Protein AF-A0A7I8C300-F1 (afdb_monomer_lite)

Structure (mmCIF, N/CA/C/O backbone):
data_AF-A0A7I8C300-F1
#
_entry.id   AF-A0A7I8C300-F1
#
loop_
_atom_site.group_PDB
_atom_site.id
_atom_site.type_symbol
_atom_site.label_atom_id
_atom_site.label_alt_id
_atom_site.label_comp_id
_atom_site.label_asym_id
_atom_site.label_entity_id
_atom_site.label_seq_id
_atom_site.pdbx_PDB_ins_code
_atom_site.Cartn_x
_atom_site.Cartn_y
_atom_site.Cartn_z
_atom_site.occupancy
_atom_site.B_iso_or_equiv
_atom_site.auth_seq_id
_atom_site.auth_comp_id
_atom_site.auth_asym_id
_atom_site.auth_atom_id
_atom_site.pdbx_PDB_model_num
ATOM 1 N N . MET A 1 1 ? -30.004 18.791 75.953 1.00 37.16 1 MET A N 1
ATOM 2 C CA . MET A 1 1 ? -29.533 19.942 75.151 1.00 37.16 1 MET A CA 1
ATOM 3 C C . MET A 1 1 ? -28.084 19.641 74.785 1.00 37.16 1 MET A C 1
ATOM 5 O O . MET A 1 1 ? -27.249 19.680 75.671 1.00 37.16 1 MET A O 1
ATOM 9 N N . ASN A 1 2 ? -27.870 18.907 73.688 1.00 36.47 2 ASN A N 1
ATOM 10 C CA . ASN A 1 2 ? -27.433 19.401 72.360 1.00 36.47 2 ASN A CA 1
ATOM 11 C C . ASN A 1 2 ? -25.924 19.722 72.371 1.00 36.47 2 ASN A C 1
ATOM 13 O O . ASN A 1 2 ? -25.496 20.481 73.220 1.00 36.47 2 ASN A O 1
ATOM 17 N N . ALA A 1 3 ? -25.059 19.256 71.475 1.00 38.97 3 ALA A N 1
ATOM 18 C CA . ALA A 1 3 ? -25.166 18.352 70.340 1.00 38.97 3 ALA A CA 1
ATOM 19 C C . ALA A 1 3 ? -23.736 17.880 69.995 1.00 38.97 3 ALA A C 1
ATOM 21 O O . ALA A 1 3 ? -22.783 18.651 70.087 1.00 38.97 3 ALA A O 1
ATOM 22 N N . LEU A 1 4 ? -23.608 16.615 69.595 1.00 47.44 4 LEU A N 1
ATOM 23 C CA . LEU A 1 4 ? -22.431 16.048 68.937 1.00 47.44 4 LEU A CA 1
ATOM 24 C C . LEU A 1 4 ? -22.229 16.746 67.583 1.00 47.44 4 LEU A C 1
ATOM 26 O O . LEU A 1 4 ? -23.154 16.743 66.771 1.00 47.44 4 LEU A O 1
ATOM 30 N N . LEU A 1 5 ? -21.040 17.289 67.304 1.00 43.19 5 LEU A N 1
ATOM 31 C CA . LEU A 1 5 ? -20.692 17.778 65.967 1.00 43.19 5 LEU A CA 1
ATOM 32 C C . LEU A 1 5 ? -19.607 16.886 65.352 1.00 43.19 5 LEU A C 1
ATOM 34 O O . LEU A 1 5 ? -18.409 17.101 65.507 1.00 43.19 5 LEU A O 1
ATOM 38 N N . ASN A 1 6 ? -20.078 15.845 64.665 1.00 46.72 6 ASN A N 1
ATOM 39 C CA . ASN A 1 6 ? -19.304 15.004 63.762 1.00 46.72 6 ASN A CA 1
ATOM 40 C C . ASN A 1 6 ? -18.967 15.804 62.495 1.00 46.72 6 ASN A C 1
ATOM 42 O O . ASN A 1 6 ? -19.854 16.064 61.681 1.00 46.72 6 ASN A O 1
ATOM 46 N N . ILE A 1 7 ? -17.699 16.160 62.294 1.00 54.16 7 ILE A N 1
ATOM 47 C CA . ILE A 1 7 ? -17.233 16.739 61.029 1.00 54.16 7 ILE A CA 1
ATOM 48 C C . ILE A 1 7 ? -17.011 15.581 60.052 1.00 54.16 7 ILE A C 1
ATOM 50 O O . ILE A 1 7 ? -15.971 14.925 60.043 1.00 54.16 7 ILE A O 1
ATOM 54 N N . ARG A 1 8 ? -18.047 15.279 59.264 1.00 46.03 8 ARG A N 1
ATOM 55 C CA . ARG A 1 8 ? -17.959 14.354 58.133 1.00 46.03 8 ARG A CA 1
ATOM 56 C C . ARG A 1 8 ? -17.252 15.051 56.974 1.00 46.03 8 ARG A C 1
ATOM 58 O O . ARG A 1 8 ? -17.685 16.104 56.518 1.00 46.03 8 ARG A O 1
ATOM 65 N N . ALA A 1 9 ? -16.172 14.425 56.522 1.00 47.28 9 ALA A N 1
ATOM 66 C CA . ALA A 1 9 ? -15.451 14.747 55.305 1.00 47.28 9 ALA A CA 1
ATOM 67 C C . ALA A 1 9 ? -16.406 14.824 54.104 1.00 47.28 9 ALA A C 1
ATOM 69 O O . ALA A 1 9 ? -17.130 13.871 53.818 1.00 47.28 9 ALA A O 1
ATOM 70 N N . VAL A 1 10 ? -16.386 15.948 53.390 1.00 50.34 10 VAL A N 1
ATOM 71 C CA . VAL A 1 10 ? -17.014 16.072 52.073 1.00 50.34 10 VAL A CA 1
ATOM 72 C C . VAL A 1 10 ? -15.893 15.968 51.048 1.00 50.34 10 VAL A C 1
ATOM 74 O O . VAL A 1 10 ? -15.199 16.936 50.750 1.00 50.34 10 VAL A O 1
ATOM 77 N N . ALA A 1 11 ? -15.678 14.746 50.563 1.00 42.34 11 ALA A N 1
ATOM 78 C CA . ALA A 1 11 ? -14.821 14.468 49.425 1.00 42.34 11 ALA A CA 1
ATOM 79 C C . ALA A 1 11 ? -15.523 14.979 48.158 1.00 42.34 11 ALA A C 1
ATOM 81 O O . ALA A 1 11 ? -16.470 14.365 47.668 1.00 42.34 11 ALA A O 1
ATOM 82 N N . ALA A 1 12 ? -15.083 16.128 47.647 1.00 48.84 12 ALA A N 1
ATOM 83 C CA . ALA A 1 12 ? -15.475 16.601 46.329 1.00 48.84 12 ALA A CA 1
ATOM 84 C C . ALA A 1 12 ? -14.749 15.750 45.276 1.00 48.84 12 ALA A C 1
ATOM 86 O O . ALA A 1 12 ? -13.552 15.909 45.038 1.00 48.84 12 ALA A O 1
ATOM 87 N N . ALA A 1 13 ? -15.475 14.800 44.689 1.00 47.38 13 ALA A N 1
ATOM 88 C CA . ALA A 1 13 ? -15.011 13.980 43.583 1.00 47.38 13 ALA A CA 1
ATOM 89 C C . ALA A 1 13 ? -14.816 14.857 42.334 1.00 47.38 13 ALA A C 1
ATOM 91 O O . ALA A 1 13 ? -15.776 15.216 41.652 1.00 47.38 13 ALA A O 1
ATOM 92 N N . LEU A 1 14 ? -13.562 15.210 42.040 1.00 48.81 14 LEU A N 1
ATOM 93 C CA . LEU A 1 14 ? -13.161 15.710 40.729 1.00 48.81 14 LEU A CA 1
ATOM 94 C C . LEU A 1 14 ? -13.300 14.567 39.717 1.00 48.81 14 LEU A C 1
ATOM 96 O O . LEU A 1 14 ? -12.510 13.624 39.703 1.00 48.81 14 LEU A O 1
ATOM 100 N N . LEU A 1 15 ? -14.332 14.660 38.879 1.00 48.09 15 LEU A N 1
ATOM 101 C CA . LEU A 1 15 ? -14.511 13.862 37.672 1.00 48.09 15 LEU A CA 1
ATOM 102 C C . LEU A 1 15 ? -13.350 14.143 36.705 1.00 48.09 15 LEU A C 1
ATOM 104 O O . LEU A 1 15 ? -13.390 15.074 35.905 1.00 48.09 15 LEU A O 1
ATOM 108 N N . LEU A 1 16 ? -12.300 13.329 36.797 1.00 50.47 16 LEU A N 1
ATOM 109 C CA . LEU A 1 16 ? -11.260 13.202 35.781 1.00 50.47 16 LEU A CA 1
ATOM 110 C C . LEU A 1 16 ? -11.847 12.448 34.582 1.00 50.47 16 LEU A C 1
ATOM 112 O O . LEU A 1 16 ? -11.730 11.230 34.469 1.00 50.47 16 LEU A O 1
ATOM 116 N N . SER A 1 17 ? -12.497 13.178 33.677 1.00 53.94 17 SER A N 1
ATOM 117 C CA . SER A 1 17 ? -12.780 12.704 32.323 1.00 53.94 17 SER A CA 1
ATOM 118 C C . SER A 1 17 ? -11.464 12.631 31.550 1.00 53.94 17 SER A C 1
ATOM 120 O O . SER A 1 17 ? -11.076 13.568 30.850 1.00 53.94 17 SER A O 1
ATOM 122 N N . VAL A 1 18 ? -10.745 11.521 31.722 1.00 54.62 18 VAL A N 1
ATOM 123 C CA . VAL A 1 18 ? -9.646 11.142 30.837 1.00 54.62 18 VAL A CA 1
ATOM 124 C C . VAL A 1 18 ? -10.293 10.831 29.494 1.00 54.62 18 VAL A C 1
ATOM 126 O O . VAL A 1 18 ? -10.875 9.764 29.308 1.00 54.62 18 VAL A O 1
ATOM 129 N N . PHE A 1 19 ? -10.225 11.779 28.558 1.00 47.50 19 PHE A N 1
ATOM 130 C CA . PHE A 1 19 ? -10.315 11.438 27.148 1.00 47.50 19 PHE A CA 1
ATOM 131 C C . PHE A 1 19 ? -9.147 10.491 26.886 1.00 47.50 19 PHE A C 1
ATOM 133 O O . PHE A 1 19 ? -8.014 10.922 26.673 1.00 47.50 19 PHE A O 1
ATOM 140 N N . ALA A 1 20 ? -9.416 9.190 26.974 1.00 47.03 20 ALA A N 1
ATOM 141 C CA . ALA A 1 20 ? -8.607 8.194 26.315 1.00 47.03 20 ALA A CA 1
ATOM 142 C C . ALA A 1 20 ? -8.701 8.540 24.830 1.00 47.03 20 ALA A C 1
ATOM 144 O O . ALA A 1 20 ? -9.636 8.146 24.135 1.00 47.03 20 ALA A O 1
ATOM 145 N N . ALA A 1 21 ? -7.774 9.376 24.366 1.00 43.97 21 ALA A N 1
ATOM 146 C CA . ALA A 1 21 ? -7.418 9.403 22.971 1.00 43.97 21 ALA A CA 1
ATOM 147 C C . ALA A 1 21 ? -6.998 7.966 22.674 1.00 43.97 21 ALA A C 1
ATOM 149 O O . ALA A 1 21 ? -5.910 7.536 23.055 1.00 43.97 21 ALA A O 1
ATOM 150 N N . CYS A 1 22 ? -7.915 7.189 22.099 1.00 43.91 22 CYS A N 1
ATOM 151 C CA . CYS A 1 22 ? -7.575 5.960 21.419 1.00 43.91 22 CYS A CA 1
ATOM 152 C C . CYS A 1 22 ? -6.677 6.396 20.269 1.00 43.91 22 CYS A C 1
ATOM 154 O O . CYS A 1 22 ? -7.139 6.705 19.174 1.00 43.91 22 CYS A O 1
ATOM 156 N N . THR A 1 23 ? -5.388 6.541 20.559 1.00 45.12 23 THR A N 1
ATOM 157 C CA . THR A 1 23 ? -4.362 6.654 19.546 1.00 45.12 23 THR A CA 1
ATOM 158 C C . THR A 1 23 ? -4.470 5.341 18.801 1.00 45.12 23 THR A C 1
ATOM 160 O O . THR A 1 23 ? -4.074 4.305 19.331 1.00 45.12 23 THR A O 1
ATOM 163 N N . SER A 1 24 ? -5.115 5.359 17.635 1.00 47.25 24 SER A N 1
ATOM 164 C CA . SER A 1 24 ? -5.186 4.229 16.719 1.00 47.25 24 SER A CA 1
ATOM 165 C C . SER A 1 24 ? -3.757 3.930 16.288 1.00 47.25 24 SER A C 1
ATOM 167 O O . SER A 1 24 ? -3.269 4.448 15.282 1.00 47.25 24 SER A O 1
ATOM 169 N N . HIS A 1 25 ? -3.039 3.197 17.137 1.00 47.09 25 HIS A N 1
ATOM 170 C CA . HIS A 1 25 ? -1.676 2.791 16.899 1.00 47.09 25 HIS A CA 1
ATOM 171 C C . HIS A 1 25 ? -1.751 1.839 15.717 1.00 47.09 25 HIS A C 1
ATOM 173 O O . HIS A 1 25 ? -2.241 0.721 15.845 1.00 47.09 25 HIS A O 1
ATOM 179 N N . VAL A 1 26 ? -1.348 2.328 14.543 1.00 55.12 26 VAL A N 1
ATOM 180 C CA . VAL A 1 26 ? -1.055 1.444 13.422 1.00 55.12 26 VAL A CA 1
ATOM 181 C C . VAL A 1 26 ? 0.050 0.541 13.933 1.00 55.12 26 VAL A C 1
ATOM 183 O O . VAL A 1 26 ? 1.145 1.032 14.204 1.00 55.12 26 VAL A O 1
ATOM 186 N N . ASP A 1 27 ? -0.235 -0.747 14.098 1.00 64.50 27 ASP A N 1
ATOM 187 C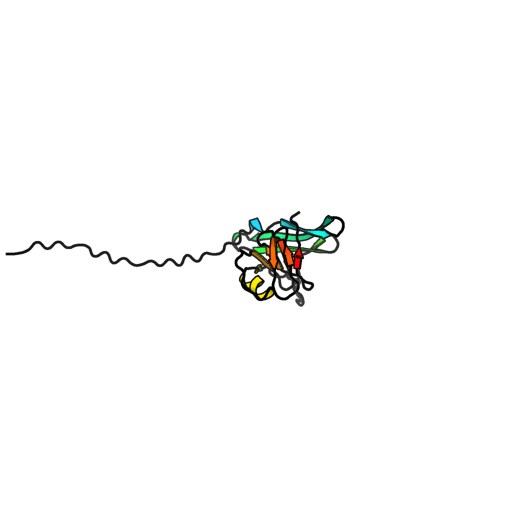 CA . ASP A 1 27 ? 0.817 -1.717 14.354 1.00 64.50 27 ASP A CA 1
ATOM 188 C C . ASP A 1 27 ? 1.704 -1.747 13.107 1.00 64.50 27 ASP A C 1
ATOM 190 O O . ASP A 1 27 ? 1.364 -2.334 12.078 1.00 64.50 27 ASP A O 1
ATOM 194 N N . THR A 1 28 ? 2.818 -1.021 13.160 1.00 55.34 28 THR A N 1
ATOM 195 C CA . THR A 1 28 ? 3.721 -0.846 12.022 1.00 55.34 28 THR A CA 1
ATOM 196 C C . THR A 1 28 ? 4.352 -2.167 11.597 1.00 55.34 28 THR A C 1
ATOM 198 O O . THR A 1 28 ? 4.669 -2.343 10.418 1.00 55.34 28 THR A O 1
ATOM 201 N N . ALA A 1 29 ? 4.454 -3.134 12.515 1.00 59.22 29 ALA A N 1
ATOM 202 C CA . ALA A 1 29 ? 4.887 -4.486 12.197 1.00 59.22 29 ALA A CA 1
ATOM 203 C C . ALA A 1 29 ? 3.838 -5.244 11.368 1.00 59.22 29 ALA A C 1
ATOM 205 O O . ALA A 1 29 ? 4.205 -6.085 10.548 1.00 59.22 29 ALA A O 1
ATOM 206 N N . SER A 1 30 ? 2.549 -4.925 11.521 1.00 77.12 30 SER A N 1
ATOM 207 C CA . SER A 1 30 ? 1.475 -5.632 10.814 1.00 77.12 30 SER A CA 1
ATOM 208 C C . SER A 1 30 ? 1.476 -5.373 9.301 1.00 77.12 30 SER A C 1
ATOM 210 O O . SER A 1 30 ? 1.207 -6.298 8.533 1.00 77.12 30 SER A O 1
ATOM 212 N N . LEU A 1 31 ? 1.839 -4.162 8.854 1.00 89.38 31 LEU A N 1
ATOM 213 C CA . LEU A 1 31 ? 1.825 -3.776 7.432 1.00 89.38 31 LEU A CA 1
ATOM 214 C C . LEU A 1 31 ? 3.146 -4.059 6.703 1.00 89.38 31 LEU A C 1
ATOM 216 O O . LEU A 1 31 ? 3.153 -4.166 5.473 1.00 89.38 31 LEU A O 1
ATOM 220 N N . ALA A 1 32 ? 4.257 -4.192 7.431 1.00 91.81 32 ALA A N 1
ATOM 221 C CA . ALA A 1 32 ? 5.561 -4.471 6.840 1.00 91.81 32 ALA A CA 1
ATOM 222 C C . ALA A 1 32 ? 5.565 -5.823 6.102 1.00 91.81 32 ALA A C 1
ATOM 224 O O . ALA A 1 32 ? 5.040 -6.824 6.588 1.00 91.81 32 ALA A O 1
ATOM 225 N N . GLY A 1 33 ? 6.148 -5.857 4.906 1.00 94.19 33 GLY A N 1
ATOM 226 C CA . GLY A 1 33 ? 6.177 -7.048 4.064 1.00 94.19 33 GLY A CA 1
ATOM 227 C C . GLY A 1 33 ? 6.381 -6.736 2.587 1.00 94.19 33 GLY A C 1
ATOM 228 O O . GLY A 1 33 ? 6.382 -5.579 2.165 1.00 94.19 33 GLY A O 1
ATOM 229 N N . THR A 1 34 ? 6.551 -7.794 1.797 1.00 97.12 34 THR A N 1
ATOM 230 C CA . THR A 1 34 ? 6.549 -7.720 0.333 1.00 97.12 34 THR A CA 1
ATOM 231 C C . THR A 1 34 ? 5.219 -8.243 -0.184 1.00 97.12 34 THR A C 1
ATOM 233 O O . THR A 1 34 ? 4.709 -9.252 0.299 1.00 97.12 34 THR A O 1
ATOM 236 N N . TYR A 1 35 ? 4.660 -7.550 -1.165 1.00 97.69 35 TYR A N 1
ATOM 237 C CA . TYR A 1 35 ? 3.373 -7.871 -1.753 1.00 97.69 35 TYR A CA 1
ATOM 238 C C . TYR A 1 35 ? 3.491 -7.887 -3.269 1.00 97.69 35 TYR A C 1
ATOM 240 O O . TYR A 1 35 ? 4.182 -7.058 -3.876 1.00 97.69 35 TYR A O 1
ATOM 248 N N . GLY A 1 36 ? 2.800 -8.840 -3.874 1.00 97.62 36 GLY A N 1
ATOM 249 C CA . GLY A 1 36 ? 2.788 -9.047 -5.307 1.00 97.62 36 GLY A CA 1
ATOM 250 C C . GLY A 1 36 ? 1.384 -9.065 -5.879 1.00 97.62 36 GLY A C 1
ATOM 251 O O . GLY A 1 36 ? 0.393 -9.181 -5.160 1.00 97.62 36 GLY A O 1
ATOM 252 N N . VAL A 1 37 ? 1.322 -8.972 -7.200 1.00 96.69 37 VAL A N 1
ATOM 253 C CA . VAL A 1 37 ? 0.096 -9.142 -7.979 1.00 96.69 37 VAL A CA 1
ATOM 254 C C . VAL A 1 37 ? 0.142 -10.520 -8.619 1.00 96.69 37 VAL A C 1
ATOM 256 O O . VAL A 1 37 ? 1.174 -10.925 -9.159 1.00 96.69 37 VAL A O 1
ATOM 259 N N . THR A 1 38 ? -0.975 -11.238 -8.551 1.00 95.94 38 THR A N 1
ATOM 260 C CA . THR A 1 38 ? -1.122 -12.526 -9.234 1.00 95.94 38 THR A CA 1
ATOM 261 C C . THR A 1 38 ? -1.545 -12.276 -10.675 1.00 95.94 38 THR A C 1
ATOM 263 O O . THR A 1 38 ? -2.551 -11.608 -10.920 1.00 95.94 38 THR A O 1
ATOM 266 N N . ASP A 1 39 ? -0.782 -12.789 -11.633 1.00 93.06 39 ASP A N 1
ATOM 267 C CA . ASP A 1 39 ? -1.140 -12.704 -13.043 1.00 93.06 39 ASP A CA 1
ATOM 268 C C . ASP A 1 39 ? -2.173 -13.774 -13.450 1.00 93.06 39 ASP A C 1
ATOM 270 O O . ASP A 1 39 ? -2.628 -14.594 -12.650 1.00 93.06 39 ASP A O 1
ATOM 274 N N . LYS A 1 40 ? -2.549 -13.791 -14.733 1.00 92.25 40 LYS A N 1
ATOM 275 C CA . LYS A 1 40 ? -3.529 -14.755 -15.263 1.00 92.25 40 LYS A CA 1
ATOM 276 C C . LYS A 1 40 ? -3.055 -16.214 -15.216 1.00 92.25 40 LYS A C 1
ATOM 278 O O . LYS A 1 40 ? -3.891 -17.104 -15.323 1.00 92.25 40 LYS A O 1
ATOM 283 N N . SER A 1 41 ? -1.750 -16.458 -15.099 1.00 94.12 41 SER A N 1
ATOM 284 C CA . SER A 1 41 ? -1.170 -17.799 -14.971 1.00 94.12 41 SER A CA 1
ATOM 285 C C . SER A 1 41 ? -1.115 -18.287 -13.520 1.00 94.12 41 SER A C 1
ATOM 287 O O . SER A 1 41 ? -0.809 -19.452 -13.277 1.00 94.12 41 SER A O 1
ATOM 289 N N . GLY A 1 42 ? -1.437 -17.415 -12.557 1.00 93.62 42 GLY A N 1
ATOM 290 C CA . GLY A 1 42 ? -1.278 -17.688 -11.132 1.00 93.62 42 GLY A CA 1
ATOM 291 C C . GLY A 1 42 ? 0.117 -17.349 -10.603 1.00 93.62 42 GLY A C 1
ATOM 292 O O . GLY A 1 42 ? 0.395 -17.593 -9.431 1.00 93.62 42 GLY A O 1
ATOM 293 N N . GLN A 1 43 ? 1.000 -16.780 -11.429 1.00 96.25 43 GLN A N 1
ATOM 294 C CA . GLN A 1 43 ? 2.320 -16.356 -10.987 1.00 96.25 43 GLN A CA 1
ATOM 295 C C . GLN A 1 43 ? 2.217 -15.042 -10.209 1.00 96.25 43 GLN A C 1
ATOM 297 O O . GLN A 1 43 ? 1.629 -14.065 -10.675 1.00 96.25 43 GLN A O 1
ATOM 302 N N . VAL A 1 44 ? 2.829 -15.006 -9.025 1.00 96.56 44 VAL A N 1
ATOM 303 C CA . VAL A 1 44 ? 2.913 -13.795 -8.203 1.00 96.56 44 VAL A CA 1
ATOM 304 C C . VAL A 1 44 ? 4.162 -13.006 -8.588 1.00 96.56 44 VAL A C 1
ATOM 306 O O . VAL A 1 44 ? 5.284 -13.489 -8.433 1.00 96.56 44 VAL A O 1
ATOM 309 N N . THR A 1 45 ? 3.968 -11.780 -9.076 1.00 96.38 45 THR A N 1
ATOM 310 C CA . THR A 1 45 ? 5.059 -10.848 -9.402 1.00 96.38 45 THR A CA 1
ATOM 311 C C . THR A 1 45 ? 5.158 -9.765 -8.326 1.00 96.38 45 THR A C 1
ATOM 313 O O . THR A 1 45 ? 4.122 -9.191 -7.978 1.00 96.38 45 THR A O 1
ATOM 316 N N . PRO A 1 46 ? 6.362 -9.437 -7.812 1.00 97.38 46 PRO A N 1
ATOM 317 C CA . PRO A 1 46 ? 6.526 -8.377 -6.821 1.00 97.38 46 PRO A CA 1
ATOM 318 C C . PRO A 1 46 ? 5.970 -7.037 -7.308 1.00 97.38 46 PRO A C 1
ATOM 320 O O . PRO A 1 46 ? 6.138 -6.673 -8.473 1.00 97.38 46 PRO A O 1
ATOM 323 N N . PHE A 1 47 ? 5.329 -6.295 -6.407 1.00 96.19 47 PHE A N 1
ATOM 324 C CA . PHE A 1 47 ? 4.656 -5.042 -6.742 1.00 96.19 47 PHE A CA 1
ATOM 325 C C . PHE A 1 47 ? 5.001 -3.917 -5.768 1.00 96.19 47 PHE A C 1
ATOM 327 O O . PHE A 1 47 ? 5.499 -2.870 -6.186 1.00 96.19 47 PHE A O 1
ATOM 334 N N . VAL A 1 48 ? 4.814 -4.145 -4.466 1.00 96.50 48 VAL A N 1
ATOM 335 C CA . VAL A 1 48 ? 5.107 -3.163 -3.416 1.00 96.50 48 VAL A CA 1
ATOM 336 C C . VAL A 1 48 ? 5.777 -3.840 -2.227 1.00 96.50 48 VAL A C 1
ATOM 338 O O . VAL A 1 48 ? 5.450 -4.970 -1.874 1.00 96.50 48 VAL A O 1
ATOM 341 N N . LYS A 1 49 ? 6.724 -3.150 -1.598 1.00 96.44 49 LYS A N 1
ATOM 342 C CA . LYS A 1 49 ? 7.330 -3.558 -0.332 1.00 96.44 49 LYS A CA 1
ATOM 343 C C . LYS A 1 49 ? 7.208 -2.421 0.670 1.00 96.44 49 LYS A C 1
ATOM 345 O O . LYS A 1 49 ? 7.517 -1.274 0.349 1.00 96.44 49 LYS A O 1
ATOM 350 N N . ILE A 1 50 ? 6.766 -2.760 1.872 1.00 94.44 50 ILE A N 1
ATOM 351 C CA . ILE A 1 50 ? 6.636 -1.849 3.004 1.00 94.44 50 ILE A CA 1
ATOM 352 C C . ILE A 1 50 ? 7.622 -2.308 4.067 1.00 94.44 50 ILE A C 1
ATOM 354 O O . ILE A 1 50 ? 7.628 -3.472 4.462 1.00 94.44 50 ILE A O 1
ATOM 358 N N . GLU A 1 51 ? 8.451 -1.391 4.534 1.00 91.88 51 GLU A N 1
ATOM 359 C CA . GLU A 1 51 ? 9.350 -1.607 5.661 1.00 91.88 51 GLU A CA 1
ATOM 360 C C . GLU A 1 51 ? 8.940 -0.673 6.800 1.00 91.88 51 GLU A C 1
ATOM 362 O O . GLU A 1 51 ? 8.498 0.458 6.565 1.00 91.88 51 GLU A O 1
ATOM 367 N N . ALA A 1 52 ? 9.087 -1.144 8.038 1.00 84.06 52 ALA A N 1
ATOM 368 C CA . ALA A 1 52 ? 9.014 -0.258 9.189 1.00 84.06 52 ALA A CA 1
ATOM 369 C C . ALA A 1 52 ? 10.180 0.741 9.100 1.00 84.06 52 ALA A C 1
ATOM 371 O O . ALA A 1 52 ? 11.333 0.349 8.916 1.00 84.06 52 ALA A O 1
ATOM 372 N N . GLY A 1 53 ? 9.865 2.031 9.170 1.00 77.12 53 GLY A N 1
ATOM 373 C CA . GLY A 1 53 ? 10.848 3.100 9.283 1.00 77.12 53 GLY A CA 1
ATOM 374 C C . GLY A 1 53 ? 11.254 3.308 10.740 1.00 77.12 53 GLY A C 1
ATOM 375 O O . GLY A 1 53 ? 11.407 2.358 11.508 1.00 77.12 53 GLY A O 1
ATOM 376 N N . ASP A 1 54 ? 11.409 4.568 11.144 1.00 72.69 54 ASP A N 1
ATOM 377 C CA . ASP A 1 54 ? 11.581 4.911 12.553 1.00 72.69 54 ASP A CA 1
ATOM 378 C C . ASP A 1 54 ? 10.300 4.565 13.334 1.00 72.69 54 ASP A C 1
ATOM 380 O O . ASP A 1 54 ? 9.299 5.289 13.301 1.00 72.69 54 ASP A O 1
ATOM 384 N N . ALA A 1 55 ? 10.337 3.433 14.042 1.00 57.19 55 ALA A N 1
ATOM 385 C CA . ALA A 1 55 ? 9.215 2.919 14.820 1.00 57.19 55 ALA A CA 1
ATOM 386 C C . ALA A 1 55 ? 8.743 3.904 15.905 1.00 57.19 55 ALA A C 1
ATOM 388 O O . ALA A 1 55 ? 7.557 3.926 16.227 1.00 57.19 55 ALA A O 1
ATOM 389 N N . SER A 1 56 ? 9.632 4.766 16.422 1.00 56.06 56 SER A N 1
ATOM 390 C CA . SER A 1 56 ? 9.271 5.789 17.416 1.00 56.06 56 SER A CA 1
ATOM 391 C C . SER A 1 56 ? 8.430 6.929 16.832 1.00 56.06 56 SER A C 1
ATOM 393 O O . SER A 1 56 ? 7.771 7.659 17.571 1.00 56.06 56 SER A O 1
ATOM 395 N N . LYS A 1 57 ? 8.418 7.057 15.500 1.00 65.25 57 LYS A N 1
ATOM 396 C CA . LYS A 1 57 ? 7.668 8.071 14.748 1.00 65.25 57 LYS A CA 1
ATOM 397 C C . LYS A 1 57 ? 6.515 7.486 13.936 1.00 65.25 57 LYS A C 1
ATOM 399 O O . LYS A 1 57 ? 5.809 8.238 13.269 1.00 65.25 57 LYS A O 1
ATOM 404 N N . GLY A 1 58 ? 6.323 6.165 13.976 1.00 63.41 58 GLY A N 1
ATOM 405 C CA . GLY A 1 58 ? 5.331 5.485 13.142 1.00 63.41 58 GLY A CA 1
ATOM 406 C C . GLY A 1 58 ? 5.603 5.650 11.644 1.00 63.41 58 GLY A C 1
ATOM 407 O O . GLY A 1 58 ? 4.668 5.685 10.846 1.00 63.41 58 GLY A O 1
ATOM 408 N N . GLU A 1 59 ? 6.871 5.819 11.261 1.00 80.25 59 GLU A N 1
ATOM 409 C CA . GLU A 1 59 ? 7.254 6.012 9.867 1.00 80.25 59 GLU A CA 1
ATOM 410 C C . GLU A 1 59 ? 7.264 4.677 9.116 1.00 80.25 59 GLU A C 1
ATOM 412 O O . GLU A 1 59 ? 7.656 3.640 9.650 1.00 80.25 59 GLU A O 1
ATOM 417 N N . PHE A 1 60 ? 6.880 4.722 7.844 1.00 86.25 60 PHE A N 1
ATOM 418 C CA . PHE A 1 60 ? 6.983 3.601 6.917 1.00 86.25 60 PHE A CA 1
ATOM 419 C C . PHE A 1 60 ? 7.881 3.979 5.749 1.00 86.25 60 PHE A C 1
ATOM 421 O O . PHE A 1 60 ? 7.911 5.133 5.311 1.00 86.25 60 PHE A O 1
ATOM 428 N N . VAL A 1 61 ? 8.573 2.989 5.196 1.00 90.50 61 VAL A N 1
ATOM 429 C CA . VAL A 1 61 ? 9.279 3.131 3.925 1.00 90.50 61 VAL A CA 1
ATOM 430 C C . VAL A 1 61 ? 8.579 2.273 2.885 1.00 90.50 61 VAL A C 1
ATOM 432 O O . VAL A 1 61 ? 8.392 1.076 3.080 1.00 90.50 61 VAL A O 1
ATOM 435 N N . LEU A 1 62 ? 8.194 2.895 1.773 1.00 92.44 62 LEU A N 1
ATOM 436 C CA . LEU A 1 62 ? 7.522 2.233 0.663 1.00 92.44 62 LEU A CA 1
ATOM 437 C C . LEU A 1 62 ? 8.461 2.120 -0.537 1.00 92.44 62 LEU A C 1
ATOM 439 O O . LEU A 1 62 ? 9.112 3.093 -0.931 1.00 92.44 62 LEU A O 1
ATOM 443 N N . TYR A 1 63 ? 8.489 0.934 -1.135 1.00 93.94 63 TYR A N 1
ATOM 444 C CA . TYR A 1 63 ? 9.201 0.630 -2.367 1.00 93.94 63 TYR A CA 1
ATOM 445 C C . TYR A 1 63 ? 8.227 0.070 -3.399 1.00 93.94 63 TYR A C 1
ATOM 447 O O . TYR A 1 63 ? 7.451 -0.832 -3.101 1.00 93.94 63 TYR A O 1
ATOM 455 N N . GLU A 1 64 ? 8.323 0.551 -4.630 1.00 93.06 64 GLU A N 1
ATOM 456 C CA . GLU A 1 64 ? 7.648 -0.010 -5.795 1.00 93.06 64 GLU A CA 1
ATOM 457 C C . GLU A 1 64 ? 8.621 -0.903 -6.564 1.00 93.06 64 GLU A C 1
ATOM 459 O O . GLU A 1 64 ? 9.797 -0.557 -6.738 1.00 93.06 64 GLU A O 1
ATOM 464 N N . TYR A 1 65 ? 8.138 -2.038 -7.057 1.00 94.38 65 TYR A N 1
ATOM 465 C CA . TYR A 1 65 ? 8.925 -2.884 -7.942 1.00 94.38 65 TYR A CA 1
ATOM 466 C C . TYR A 1 65 ? 8.824 -2.370 -9.378 1.00 94.38 65 TYR A C 1
ATOM 468 O O . TYR A 1 65 ? 7.753 -2.380 -9.987 1.00 94.38 65 TYR A O 1
ATOM 476 N N . ARG A 1 66 ? 9.940 -1.905 -9.948 1.00 89.00 66 ARG A N 1
ATOM 477 C CA . ARG A 1 66 ? 9.993 -1.440 -11.340 1.00 89.00 66 ARG A CA 1
ATOM 478 C C . ARG A 1 66 ? 11.262 -1.929 -12.018 1.00 89.00 66 ARG A C 1
ATOM 480 O O . ARG A 1 66 ? 12.364 -1.698 -11.533 1.00 89.00 66 ARG A O 1
ATOM 487 N N . LYS A 1 67 ? 11.096 -2.553 -13.191 1.00 90.62 67 LYS A N 1
ATOM 488 C CA . LYS A 1 67 ? 12.195 -3.039 -14.047 1.00 90.62 67 LYS A CA 1
ATOM 489 C C . LYS A 1 67 ? 13.193 -3.948 -13.310 1.00 90.62 67 LYS A C 1
ATOM 491 O O . LYS A 1 67 ? 14.396 -3.810 -13.490 1.00 90.62 67 LYS A O 1
ATOM 496 N N . GLY A 1 68 ? 12.697 -4.860 -12.477 1.00 93.38 68 GLY A N 1
ATOM 497 C CA . GLY A 1 68 ? 13.549 -5.808 -11.758 1.00 93.38 68 GLY A CA 1
ATOM 498 C C . GLY A 1 68 ? 14.080 -5.306 -1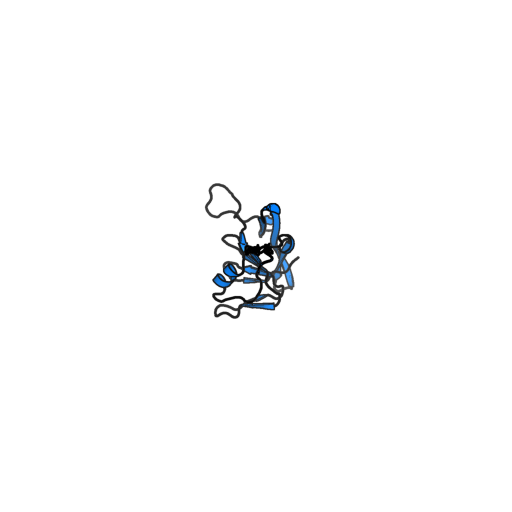0.412 1.00 93.38 68 GLY A C 1
ATOM 499 O O . GLY A 1 68 ? 14.687 -6.079 -9.675 1.00 93.38 68 GLY A O 1
ATOM 500 N N . GLU A 1 69 ? 13.843 -4.038 -10.066 1.00 94.88 69 GLU A N 1
ATOM 501 C CA . GLU A 1 69 ? 14.445 -3.389 -8.902 1.00 94.88 69 GLU A CA 1
ATOM 502 C C . GLU A 1 69 ? 13.398 -2.759 -7.977 1.00 94.88 69 GLU A C 1
ATOM 504 O O . GLU A 1 69 ? 12.370 -2.241 -8.418 1.00 94.88 69 GLU A O 1
ATOM 509 N N . TRP A 1 70 ? 13.705 -2.733 -6.680 1.00 95.75 70 TRP A N 1
ATOM 510 C CA . TRP A 1 70 ? 12.951 -1.970 -5.689 1.00 95.75 70 TRP A CA 1
ATOM 511 C C . TRP A 1 70 ? 13.352 -0.495 -5.739 1.00 95.75 70 TRP A C 1
ATOM 513 O O . TRP A 1 70 ? 14.520 -0.148 -5.550 1.00 95.75 70 TRP A O 1
ATOM 523 N N . LYS A 1 71 ? 12.384 0.394 -5.964 1.00 92.31 71 LYS A N 1
ATOM 524 C CA . LYS A 1 71 ? 12.595 1.844 -6.031 1.00 92.31 71 LYS A CA 1
ATOM 525 C C . LYS A 1 71 ? 11.654 2.546 -5.066 1.00 92.31 71 LYS A C 1
ATOM 527 O O . LYS A 1 71 ? 10.460 2.279 -5.058 1.00 92.31 71 LYS A O 1
ATOM 532 N N . ARG A 1 72 ? 12.168 3.494 -4.288 1.00 91.12 72 ARG A N 1
ATOM 533 C CA . ARG A 1 72 ? 11.304 4.401 -3.525 1.00 91.12 72 ARG A CA 1
ATOM 534 C C . ARG A 1 72 ? 10.654 5.415 -4.477 1.00 91.12 72 ARG A C 1
ATOM 536 O O . ARG A 1 72 ? 11.376 5.947 -5.332 1.00 91.12 72 ARG A O 1
ATOM 543 N N . PRO A 1 73 ? 9.353 5.723 -4.324 1.00 87.12 73 PRO A N 1
ATOM 544 C CA . PRO A 1 73 ? 8.717 6.805 -5.066 1.00 87.12 73 PRO A CA 1
ATOM 545 C C . PRO A 1 73 ? 9.462 8.119 -4.833 1.00 87.12 73 PRO A C 1
ATOM 547 O O . PRO A 1 73 ? 9.844 8.442 -3.705 1.00 87.12 73 PRO A O 1
ATOM 550 N N . LYS A 1 74 ? 9.698 8.868 -5.907 1.00 86.25 74 LYS A N 1
ATOM 551 C CA . LYS A 1 74 ? 10.323 10.193 -5.857 1.00 86.25 74 LYS A CA 1
ATOM 552 C C . LYS A 1 74 ? 9.250 11.249 -6.032 1.00 86.25 74 LYS A C 1
ATOM 554 O O . LYS A 1 74 ? 8.327 11.039 -6.813 1.00 86.25 74 LYS A O 1
ATOM 559 N N . GLN A 1 75 ? 9.410 12.384 -5.362 1.00 80.62 75 GLN A N 1
ATOM 560 C CA . GLN A 1 75 ? 8.527 13.522 -5.580 1.00 80.62 75 GLN A CA 1
ATOM 561 C C . GLN A 1 75 ? 8.600 13.952 -7.045 1.00 80.62 75 GLN A C 1
ATOM 563 O O . GLN A 1 75 ? 9.667 14.309 -7.549 1.00 80.62 75 GLN A O 1
ATOM 568 N N . ALA A 1 76 ? 7.460 13.917 -7.731 1.00 68.62 76 ALA A N 1
ATOM 569 C CA . ALA A 1 76 ? 7.348 14.564 -9.025 1.00 68.62 76 ALA A CA 1
ATOM 570 C C . ALA A 1 76 ? 7.565 16.077 -8.825 1.00 68.62 76 ALA A C 1
ATOM 572 O O . ALA A 1 76 ? 6.985 16.654 -7.903 1.00 68.62 76 ALA A O 1
ATOM 573 N N . TRP A 1 77 ? 8.367 16.707 -9.691 1.00 63.25 77 TRP A N 1
ATOM 574 C CA . TRP A 1 77 ? 8.570 18.168 -9.766 1.00 63.25 77 TRP A CA 1
ATOM 575 C C . TRP A 1 77 ? 9.527 18.819 -8.749 1.00 63.25 77 TRP A C 1
ATOM 577 O O . TRP A 1 77 ? 9.464 20.032 -8.574 1.00 63.25 77 TRP A O 1
ATOM 587 N N . SER A 1 78 ? 10.422 18.064 -8.101 1.00 62.72 78 SER A N 1
ATOM 588 C CA . SER A 1 78 ? 11.470 18.644 -7.243 1.00 62.72 78 SER A CA 1
ATOM 589 C C . SER A 1 78 ? 12.854 18.550 -7.886 1.00 62.72 78 SER A C 1
ATOM 591 O O . SER A 1 78 ? 13.280 17.465 -8.286 1.00 62.72 78 SER A O 1
ATOM 593 N N . ASP A 1 79 ? 13.577 19.672 -7.914 1.00 66.00 79 ASP A N 1
ATOM 594 C CA . ASP A 1 79 ? 14.985 19.752 -8.341 1.00 66.00 79 ASP A CA 1
ATOM 595 C C . ASP A 1 79 ? 15.929 19.008 -7.379 1.00 66.00 79 ASP A C 1
ATOM 597 O O . ASP A 1 79 ? 17.078 18.711 -7.709 1.00 66.00 79 ASP A O 1
ATOM 601 N N . ASN A 1 80 ? 15.434 18.666 -6.185 1.00 65.44 80 ASN A N 1
ATOM 602 C CA . ASN A 1 80 ? 16.114 17.817 -5.223 1.00 65.44 80 ASN A CA 1
ATOM 603 C C . ASN A 1 80 ? 15.431 16.438 -5.202 1.00 65.44 80 ASN A C 1
ATOM 605 O O . ASN A 1 80 ? 14.259 16.371 -4.811 1.00 65.44 80 ASN A O 1
ATOM 609 N N . PRO A 1 81 ? 16.108 15.336 -5.590 1.00 63.72 81 PRO A N 1
ATOM 610 C CA . PRO A 1 81 ? 15.516 14.001 -5.670 1.00 63.72 81 PRO A CA 1
ATOM 611 C C . PRO A 1 81 ? 15.205 13.454 -4.272 1.00 63.72 81 PRO A C 1
ATOM 613 O O . PRO A 1 81 ? 15.898 12.590 -3.738 1.00 63.72 81 PRO A O 1
ATOM 616 N N . THR A 1 82 ? 14.128 13.957 -3.686 1.00 80.25 82 THR A N 1
ATOM 617 C CA . THR A 1 82 ? 13.637 13.564 -2.373 1.00 80.25 82 THR A CA 1
ATOM 618 C C . THR A 1 82 ? 12.559 12.507 -2.564 1.00 80.25 82 THR A C 1
ATOM 620 O O . THR A 1 82 ? 11.768 12.556 -3.513 1.00 80.25 82 THR A O 1
ATOM 623 N N . TYR A 1 83 ? 12.536 11.517 -1.679 1.00 86.50 83 TYR A N 1
ATOM 624 C CA . TYR A 1 83 ? 11.505 10.488 -1.707 1.00 86.50 83 TYR A CA 1
ATOM 625 C C . TYR A 1 83 ? 10.149 11.070 -1.310 1.00 86.50 83 TYR A C 1
ATOM 627 O O . TYR A 1 83 ? 10.076 12.006 -0.508 1.00 86.50 83 TYR A O 1
ATOM 635 N N . GLU A 1 84 ? 9.069 10.527 -1.869 1.00 86.56 84 GLU A N 1
ATOM 636 C CA . GLU A 1 84 ? 7.735 10.904 -1.411 1.00 86.56 84 GLU A CA 1
ATOM 637 C C . GLU A 1 84 ? 7.568 10.521 0.067 1.00 86.56 84 GLU A C 1
ATOM 639 O O . GLU A 1 84 ? 7.976 9.423 0.466 1.00 86.56 84 GLU A O 1
ATOM 644 N N . PRO A 1 85 ? 6.990 11.410 0.894 1.00 86.50 85 PRO A N 1
ATOM 645 C CA . PRO A 1 85 ? 6.644 11.050 2.256 1.00 86.50 85 PRO A CA 1
ATOM 646 C C . PRO A 1 85 ? 5.552 9.979 2.226 1.00 86.50 85 PRO A C 1
ATOM 648 O O . PRO A 1 85 ? 4.552 10.121 1.519 1.00 86.50 85 PRO A O 1
ATOM 651 N N . VAL A 1 86 ? 5.741 8.931 3.022 1.00 89.88 86 VAL A N 1
ATOM 652 C CA . VAL A 1 86 ? 4.730 7.901 3.250 1.00 89.88 86 VAL A CA 1
ATOM 653 C C . VAL A 1 86 ? 3.906 8.324 4.458 1.00 89.88 86 VAL A C 1
ATOM 655 O O . VAL A 1 86 ? 4.459 8.625 5.515 1.00 89.88 86 VAL A O 1
ATOM 658 N N . LYS A 1 87 ? 2.588 8.383 4.297 1.00 90.38 87 LYS A N 1
ATOM 659 C CA . LYS A 1 87 ? 1.643 8.750 5.354 1.00 90.38 87 LYS A CA 1
ATOM 660 C C . LYS A 1 87 ? 0.753 7.560 5.690 1.00 90.38 87 LYS A C 1
ATOM 662 O O . LYS A 1 87 ? 0.510 6.741 4.804 1.00 90.38 87 LYS A O 1
ATOM 667 N N . PRO A 1 88 ? 0.215 7.474 6.914 1.00 91.19 88 PRO A N 1
ATOM 668 C CA . PRO A 1 88 ? -0.866 6.543 7.199 1.00 91.19 88 PRO A CA 1
ATOM 669 C C . PRO A 1 88 ? -2.041 6.757 6.236 1.00 91.19 88 PRO A C 1
ATOM 671 O O . PRO A 1 88 ? -2.354 7.891 5.861 1.00 91.19 88 PRO A O 1
ATOM 674 N N . PHE A 1 89 ? -2.672 5.659 5.843 1.00 93.12 89 PHE A N 1
ATOM 675 C CA . PHE A 1 89 ? -3.942 5.638 5.127 1.00 93.12 89 PHE A CA 1
ATOM 676 C C . PHE A 1 89 ? -4.989 5.029 6.055 1.00 93.12 89 PHE A C 1
ATOM 678 O O . PHE A 1 89 ? -4.752 3.968 6.639 1.00 93.12 89 PHE A O 1
ATOM 685 N N . LYS A 1 90 ? -6.103 5.734 6.250 1.00 93.31 90 LYS A N 1
ATOM 686 C CA . LYS A 1 90 ? -7.103 5.398 7.272 1.00 93.31 90 LYS A CA 1
ATOM 687 C C . LYS A 1 90 ? -8.498 5.243 6.687 1.00 93.31 90 LYS A C 1
ATOM 689 O O . LYS A 1 90 ? -8.729 5.532 5.514 1.00 93.31 90 LYS A O 1
ATOM 694 N N . LYS A 1 91 ? -9.435 4.783 7.520 1.00 95.00 91 LYS A N 1
ATOM 695 C CA . LYS A 1 91 ? -10.841 4.565 7.151 1.00 95.00 91 LYS A CA 1
ATOM 696 C C . LYS A 1 91 ? -11.433 5.776 6.442 1.00 95.00 91 LYS A C 1
ATOM 698 O O . LYS A 1 91 ? -12.019 5.633 5.378 1.00 95.00 91 LYS A O 1
ATOM 703 N N . GLU A 1 92 ? -11.196 6.969 6.973 1.00 95.38 92 GLU A N 1
ATOM 704 C CA . GLU A 1 92 ? -11.714 8.223 6.427 1.00 95.38 92 GLU A CA 1
ATOM 705 C C . GLU A 1 92 ? -11.144 8.544 5.041 1.00 95.38 92 GLU A C 1
ATOM 707 O O . GLU A 1 92 ? -11.763 9.284 4.280 1.00 95.38 92 GLU A O 1
ATOM 712 N N . ASP A 1 93 ? -9.959 8.030 4.708 1.00 94.50 93 ASP A N 1
ATOM 713 C CA . ASP A 1 93 ? -9.375 8.184 3.379 1.00 94.50 93 ASP A CA 1
ATOM 714 C C . ASP A 1 93 ? -10.013 7.213 2.387 1.00 94.50 93 ASP A C 1
ATOM 716 O O . ASP A 1 93 ? -10.363 7.631 1.284 1.00 94.50 93 ASP A O 1
ATOM 720 N N . LEU A 1 94 ? -10.253 5.958 2.787 1.00 93.50 94 LEU A N 1
ATOM 721 C CA . LEU A 1 94 ? -10.969 5.001 1.940 1.00 93.50 94 LEU A CA 1
ATOM 722 C C . LEU A 1 94 ? -12.414 5.438 1.698 1.00 93.50 94 LEU A C 1
ATOM 724 O O . LEU A 1 94 ? -12.849 5.435 0.554 1.00 93.50 94 LEU A O 1
ATOM 728 N N . GLU A 1 95 ? -13.120 5.905 2.732 1.00 93.94 95 GLU A N 1
ATOM 729 C CA . GLU A 1 95 ? -14.484 6.447 2.622 1.00 93.94 95 GLU A CA 1
ATOM 730 C C . GLU A 1 95 ? -14.594 7.572 1.580 1.00 93.94 95 GLU A C 1
ATOM 732 O O . GLU A 1 95 ? -15.590 7.666 0.863 1.00 93.94 95 GLU A O 1
ATOM 737 N N . LYS A 1 96 ? -13.566 8.427 1.457 1.00 91.88 96 LYS A N 1
ATOM 738 C CA . LYS A 1 96 ? -13.527 9.482 0.427 1.00 91.88 96 LYS A CA 1
ATOM 739 C C . LYS A 1 96 ? -13.361 8.916 -0.980 1.00 91.88 96 LYS A C 1
ATOM 741 O O . LYS A 1 96 ? -13.874 9.525 -1.913 1.00 91.88 96 LYS A O 1
ATOM 746 N N . LEU A 1 97 ? -12.625 7.813 -1.130 1.00 88.44 97 LEU A N 1
ATOM 747 C CA . LEU A 1 97 ? -12.391 7.163 -2.422 1.00 88.44 97 LEU A CA 1
ATOM 748 C C . LEU A 1 97 ? -13.613 6.367 -2.893 1.00 88.44 97 LEU A C 1
ATOM 750 O O . LEU A 1 97 ? -13.926 6.408 -4.076 1.00 88.44 97 LEU A O 1
ATOM 754 N N . VAL A 1 98 ? -14.295 5.674 -1.976 1.00 89.12 98 VAL A N 1
ATOM 755 C CA . VAL A 1 98 ? -15.465 4.827 -2.291 1.00 89.12 98 VAL A CA 1
ATOM 756 C C . VAL A 1 98 ? -16.796 5.583 -2.201 1.00 89.12 98 VAL A C 1
ATOM 758 O O . VAL A 1 98 ? -17.844 5.063 -2.559 1.00 89.12 98 VAL A O 1
ATOM 761 N N . HIS A 1 99 ? -16.772 6.835 -1.733 1.00 89.69 99 HIS A N 1
ATOM 762 C CA . HIS A 1 99 ? -17.937 7.720 -1.617 1.00 89.69 99 HIS A CA 1
ATOM 763 C C . HIS A 1 99 ? -19.066 7.215 -0.701 1.00 89.69 99 HIS A C 1
ATOM 765 O O . HIS A 1 99 ? -20.200 7.686 -0.788 1.00 89.69 99 HIS A O 1
ATOM 771 N N . HIS A 1 100 ? -18.761 6.320 0.236 1.00 89.69 100 HIS A N 1
ATOM 772 C CA . HIS A 1 100 ? -19.697 5.867 1.261 1.00 89.69 100 HIS A CA 1
ATOM 773 C C . HIS A 1 100 ? -18.977 5.566 2.579 1.00 89.69 100 HIS A C 1
ATOM 775 O O . HIS A 1 100 ? -17.750 5.529 2.649 1.00 89.69 100 HIS A O 1
ATOM 781 N N . LYS A 1 101 ? -19.755 5.379 3.650 1.00 92.06 101 LYS A N 1
ATOM 782 C CA . LYS A 1 101 ? -19.231 5.035 4.977 1.00 92.06 101 LYS A CA 1
ATOM 783 C C . LYS A 1 101 ? -18.816 3.573 5.063 1.00 92.06 101 LYS A C 1
ATOM 785 O O . LY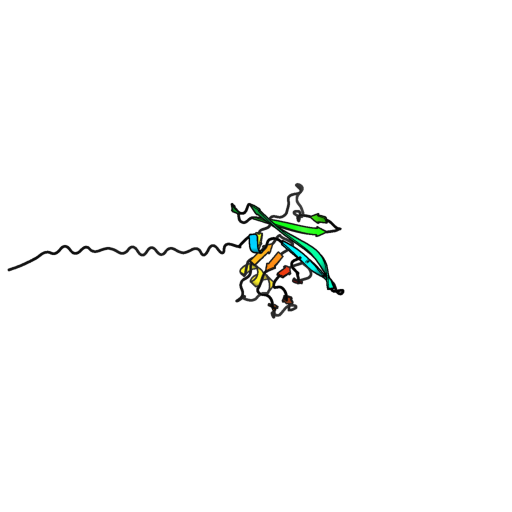S A 1 101 ? -19.424 2.724 4.413 1.00 92.06 101 LYS A O 1
ATOM 790 N N . LEU A 1 102 ? -17.801 3.304 5.881 1.00 91.50 102 LEU A N 1
ATOM 791 C CA . LEU A 1 102 ? -17.277 1.964 6.126 1.00 91.50 102 LEU A CA 1
ATOM 792 C C . LEU A 1 102 ? -17.529 1.540 7.572 1.00 91.50 102 LEU A C 1
ATOM 794 O O . LEU A 1 102 ? -17.305 2.299 8.514 1.00 91.50 102 LEU A O 1
ATOM 798 N N . ASP A 1 103 ? -17.944 0.294 7.751 1.00 92.06 103 ASP A N 1
ATOM 799 C CA . ASP A 1 103 ? -18.134 -0.363 9.046 1.00 92.06 103 ASP A CA 1
ATOM 800 C C . ASP A 1 103 ? -16.977 -1.309 9.413 1.00 92.06 103 ASP A C 1
ATOM 802 O O . ASP A 1 103 ? -16.914 -1.804 10.535 1.00 92.06 103 ASP A O 1
ATOM 806 N N . VAL A 1 104 ? -16.018 -1.500 8.506 1.00 93.06 104 VAL A N 1
ATOM 807 C CA . VAL A 1 104 ? -14.814 -2.315 8.713 1.00 93.06 104 VAL A CA 1
ATOM 808 C C . VAL A 1 104 ? -13.619 -1.482 9.150 1.00 93.06 104 VAL A C 1
ATOM 810 O O . VAL A 1 104 ? -13.559 -0.278 8.891 1.00 93.06 104 VAL A O 1
ATOM 813 N N . ASP A 1 105 ? -12.649 -2.122 9.796 1.00 92.31 105 ASP A N 1
ATOM 814 C CA . ASP A 1 105 ? -11.356 -1.505 10.075 1.00 92.31 105 ASP A CA 1
ATOM 815 C C . ASP A 1 105 ? -10.523 -1.372 8.801 1.00 92.31 105 ASP A C 1
ATOM 817 O O . ASP A 1 105 ? -10.567 -2.219 7.907 1.00 92.31 105 ASP A O 1
ATOM 821 N N . VAL A 1 106 ? -9.789 -0.265 8.718 1.00 94.19 106 VAL A N 1
ATOM 822 C CA . VAL A 1 106 ? -8.957 0.081 7.569 1.00 94.19 106 VAL A CA 1
ATOM 823 C C . VAL A 1 106 ? -7.633 0.608 8.089 1.00 94.19 106 VAL A C 1
ATOM 825 O O . VAL A 1 106 ? -7.591 1.617 8.799 1.00 94.19 106 VAL A O 1
ATOM 828 N N . ASP A 1 107 ? -6.558 -0.038 7.663 1.00 92.88 107 ASP A N 1
ATOM 829 C CA . ASP A 1 107 ? -5.195 0.420 7.879 1.00 92.88 107 ASP A CA 1
ATOM 830 C C . ASP A 1 107 ? -4.429 0.392 6.568 1.00 92.88 107 ASP A C 1
ATOM 832 O O . ASP A 1 107 ? -4.745 -0.349 5.644 1.00 92.88 107 ASP A O 1
ATOM 836 N N . GLY A 1 108 ? -3.400 1.213 6.460 1.00 94.12 108 GLY A N 1
ATOM 837 C CA . GLY A 1 108 ? -2.635 1.277 5.236 1.00 94.12 108 GLY A CA 1
ATOM 838 C C . GLY A 1 108 ? -1.616 2.390 5.253 1.00 94.12 108 GLY A C 1
ATOM 839 O O . GLY A 1 108 ? -1.416 3.090 6.252 1.00 94.12 108 GLY A O 1
ATOM 840 N N . VAL A 1 109 ? -0.990 2.570 4.101 1.00 93.62 109 VAL A N 1
ATOM 841 C CA . VAL A 1 109 ? -0.036 3.644 3.856 1.00 93.62 109 VAL A CA 1
ATOM 842 C C . VAL A 1 109 ? -0.267 4.237 2.479 1.00 93.62 109 VAL A C 1
ATOM 844 O O . VAL A 1 109 ? -0.655 3.543 1.546 1.00 93.62 109 VAL A O 1
ATOM 847 N N . GLN A 1 110 ? 0.003 5.525 2.334 1.00 92.88 110 GLN A N 1
ATOM 848 C CA . GLN A 1 110 ? -0.169 6.236 1.078 1.00 92.88 110 GLN A CA 1
ATOM 849 C C . GLN A 1 110 ? 0.991 7.179 0.794 1.00 92.88 110 GLN A C 1
ATOM 851 O O . GLN A 1 110 ? 1.605 7.752 1.698 1.00 92.88 110 GLN A O 1
ATOM 856 N N . THR A 1 111 ? 1.249 7.362 -0.491 1.00 90.00 111 THR A N 1
ATOM 857 C CA . THR A 1 111 ? 1.978 8.503 -1.034 1.00 90.00 111 THR A CA 1
ATOM 858 C C . THR A 1 111 ? 1.000 9.364 -1.838 1.00 90.00 111 THR A C 1
ATOM 860 O O . THR A 1 111 ? -0.215 9.227 -1.703 1.00 90.00 111 THR A O 1
ATOM 863 N N . ARG A 1 112 ? 1.486 10.288 -2.674 1.00 85.00 112 ARG A N 1
ATOM 864 C CA . ARG A 1 112 ? 0.591 11.102 -3.509 1.00 85.00 112 ARG A CA 1
ATOM 865 C C . ARG A 1 112 ? -0.053 10.299 -4.646 1.00 85.00 112 ARG A C 1
ATOM 867 O O . ARG A 1 112 ? -1.158 10.632 -5.061 1.00 85.00 112 ARG A O 1
ATOM 874 N N . GLY A 1 113 ? 0.657 9.309 -5.185 1.00 81.88 113 GLY A N 1
ATOM 875 C CA . GLY A 1 113 ? 0.242 8.559 -6.378 1.00 81.88 113 GLY A CA 1
ATOM 876 C C . GLY A 1 113 ? -0.203 7.122 -6.114 1.00 81.88 113 GLY A C 1
ATOM 877 O O . GLY A 1 113 ? -0.524 6.409 -7.062 1.00 81.88 113 GLY A O 1
ATOM 878 N N . PHE A 1 114 ? -0.175 6.685 -4.858 1.00 89.00 114 PHE A N 1
ATOM 879 C CA . PHE A 1 114 ? -0.327 5.285 -4.493 1.00 89.00 114 PHE A CA 1
ATOM 880 C C . PHE A 1 114 ? -0.884 5.157 -3.077 1.00 89.00 114 PHE A C 1
ATOM 882 O O . PHE A 1 114 ? -0.411 5.851 -2.177 1.00 89.00 114 PHE A O 1
ATOM 889 N N . ALA A 1 115 ? -1.816 4.231 -2.856 1.00 93.81 115 ALA A N 1
ATOM 890 C CA . ALA A 1 115 ? -2.178 3.794 -1.510 1.00 93.81 115 ALA A CA 1
ATOM 891 C C . ALA A 1 115 ? -2.158 2.268 -1.422 1.00 93.81 115 ALA A C 1
ATOM 893 O O . ALA A 1 115 ? -2.735 1.596 -2.269 1.00 93.81 115 ALA A O 1
ATOM 894 N N . PHE A 1 116 ? -1.506 1.733 -0.396 1.00 96.38 116 PHE A N 1
ATOM 895 C CA . PHE A 1 116 ? -1.636 0.350 0.046 1.00 96.38 116 PHE A CA 1
ATOM 896 C C . PHE A 1 116 ? -2.672 0.307 1.158 1.00 96.38 116 PHE A C 1
ATOM 898 O O . PHE A 1 116 ? -2.571 1.066 2.124 1.00 96.38 116 PHE A O 1
ATOM 905 N N . VAL A 1 117 ? -3.635 -0.594 1.031 1.00 96.31 117 VAL A N 1
ATOM 906 C CA . VAL A 1 117 ? -4.784 -0.682 1.919 1.00 96.31 117 VAL A CA 1
ATOM 907 C C . VAL A 1 117 ? -4.920 -2.112 2.423 1.00 96.31 117 VAL A C 1
ATOM 909 O O . VAL A 1 117 ? -4.801 -3.072 1.661 1.00 96.31 117 VAL A O 1
ATOM 912 N N . HIS A 1 118 ? -5.173 -2.225 3.719 1.00 96.19 118 HIS A N 1
ATOM 913 C CA . HIS A 1 118 ? -5.529 -3.440 4.422 1.00 96.19 118 HIS A CA 1
ATOM 914 C C . HIS A 1 118 ? -6.920 -3.278 5.043 1.00 96.19 118 HIS A C 1
ATOM 916 O O . HIS A 1 118 ? -7.187 -2.329 5.783 1.00 96.19 118 HIS A O 1
ATOM 922 N N . VAL A 1 119 ? -7.792 -4.224 4.723 1.00 95.56 119 VAL A N 1
ATOM 923 C CA . VAL A 1 119 ? -9.163 -4.383 5.221 1.00 95.56 119 VAL A CA 1
ATOM 924 C C . VAL A 1 119 ? -9.395 -5.870 5.516 1.00 95.56 119 VAL A C 1
ATOM 926 O O . VAL A 1 119 ? -8.582 -6.704 5.110 1.00 95.56 119 VAL A O 1
ATOM 929 N N . PRO A 1 120 ? -10.496 -6.261 6.178 1.00 95.56 120 PRO A N 1
ATOM 930 C CA . PRO A 1 120 ? -10.834 -7.671 6.315 1.00 95.56 120 PRO A CA 1
ATOM 931 C C . PRO A 1 120 ? -10.909 -8.384 4.956 1.00 95.56 120 PRO A C 1
ATOM 933 O O . PRO A 1 120 ? -11.477 -7.871 3.990 1.00 95.56 120 PRO A O 1
ATOM 936 N N . ALA A 1 121 ? -10.355 -9.593 4.886 1.00 95.38 121 ALA A N 1
ATOM 937 C CA . ALA A 1 121 ? -10.464 -10.444 3.707 1.00 95.38 121 ALA A CA 1
ATOM 938 C C . ALA A 1 121 ? -11.937 -10.686 3.331 1.00 95.38 121 ALA A C 1
ATOM 940 O O . ALA A 1 121 ? -12.780 -10.925 4.196 1.00 95.38 121 ALA A O 1
ATOM 941 N N . GLY A 1 122 ? -12.246 -10.635 2.034 1.00 94.19 122 GLY A N 1
ATOM 942 C CA . GLY A 1 122 ? -13.614 -10.730 1.523 1.00 94.19 122 GLY A CA 1
ATOM 943 C C . GLY A 1 122 ? -14.380 -9.406 1.521 1.00 94.19 122 GLY A C 1
ATOM 944 O O . GLY A 1 122 ? -15.524 -9.387 1.068 1.00 94.19 122 GLY A O 1
ATOM 945 N N . TRP A 1 123 ? -13.782 -8.305 1.993 1.00 94.88 123 TRP A N 1
ATOM 946 C CA . TRP A 1 123 ? -14.393 -6.984 1.873 1.00 94.88 123 TRP A CA 1
ATOM 947 C C . TRP A 1 123 ? -14.657 -6.635 0.405 1.00 94.88 123 TRP A C 1
ATOM 949 O O . TRP A 1 123 ? -13.834 -6.905 -0.476 1.00 94.88 123 TRP A O 1
ATOM 959 N N . SER A 1 124 ? -15.813 -6.022 0.160 1.00 93.12 124 SER A N 1
ATOM 960 C CA . SER A 1 124 ? -16.229 -5.584 -1.162 1.00 93.12 124 SER A CA 1
ATOM 961 C C . SER A 1 124 ? -16.696 -4.140 -1.125 1.00 93.12 124 SER A C 1
ATOM 963 O O . SER A 1 124 ? -17.613 -3.803 -0.377 1.00 93.12 124 SER A O 1
ATOM 965 N N . ASP A 1 125 ? -16.132 -3.327 -2.009 1.00 88.06 125 ASP A N 1
ATOM 966 C CA . ASP A 1 125 ? -16.752 -2.081 -2.428 1.00 88.06 125 ASP A CA 1
ATOM 967 C C . ASP A 1 125 ? -17.931 -2.433 -3.339 1.00 88.06 125 ASP A C 1
ATOM 969 O O . ASP A 1 125 ? -17.753 -3.011 -4.414 1.00 88.06 125 ASP A O 1
ATOM 973 N N . THR A 1 126 ? -19.144 -2.175 -2.860 1.00 75.50 126 THR A N 1
ATOM 974 C CA . THR A 1 126 ? -20.390 -2.393 -3.612 1.00 75.50 126 THR A CA 1
ATOM 975 C C . THR A 1 126 ? -21.024 -1.074 -4.051 1.00 75.50 126 THR A C 1
ATOM 977 O O . THR A 1 126 ? -22.168 -1.075 -4.503 1.00 75.50 126 THR A O 1
ATOM 980 N N . GLY A 1 127 ? -20.293 0.042 -3.922 1.00 65.56 127 GLY A N 1
ATOM 981 C CA . GLY A 1 127 ? -20.736 1.362 -4.349 1.00 65.56 127 GLY A CA 1
ATOM 982 C C . GLY A 1 127 ? -20.927 1.494 -5.865 1.00 65.56 127 GLY A C 1
ATOM 983 O O . GLY A 1 127 ? -20.590 0.612 -6.656 1.00 65.56 127 GLY A O 1
ATOM 984 N N . ASP A 1 128 ? -21.467 2.643 -6.275 1.00 60.81 128 ASP A N 1
ATOM 985 C CA . ASP A 1 128 ? -21.949 2.926 -7.637 1.00 60.81 128 ASP A CA 1
ATOM 986 C C . ASP A 1 128 ? -20.852 2.970 -8.730 1.00 60.81 128 ASP A C 1
ATOM 988 O O . ASP A 1 128 ? -21.153 3.166 -9.911 1.00 60.81 128 ASP A O 1
ATOM 992 N N . ALA A 1 129 ? -19.577 2.771 -8.378 1.00 54.75 129 ALA A N 1
ATOM 993 C CA . ALA A 1 129 ? -18.446 2.767 -9.300 1.00 54.75 129 ALA A CA 1
ATOM 994 C C . ALA A 1 129 ? -17.663 1.449 -9.193 1.00 54.75 129 ALA A C 1
ATOM 996 O O . ALA A 1 129 ? -17.085 1.159 -8.158 1.00 54.75 129 ALA A O 1
ATOM 997 N N . HIS A 1 130 ? -17.629 0.672 -10.285 1.00 62.16 130 HIS A N 1
ATOM 998 C CA . HIS A 1 130 ? -16.727 -0.471 -10.513 1.00 62.16 130 HIS A CA 1
ATOM 999 C C . HIS A 1 130 ? -16.354 -1.276 -9.255 1.00 62.16 130 HIS A C 1
ATOM 1001 O O . HIS A 1 130 ? -15.200 -1.257 -8.827 1.00 62.16 130 HIS A O 1
ATOM 1007 N N . GLY A 1 131 ? -17.336 -1.986 -8.691 1.00 80.44 131 GLY A N 1
ATOM 1008 C CA . GLY A 1 131 ? -17.161 -2.740 -7.452 1.00 80.44 131 GLY A CA 1
ATOM 1009 C C . GLY A 1 131 ? -15.914 -3.629 -7.450 1.00 80.44 131 GLY A C 1
ATOM 1010 O O . GLY A 1 131 ? -15.591 -4.302 -8.435 1.00 80.44 131 GLY A O 1
ATOM 1011 N N . PHE A 1 132 ? -15.208 -3.621 -6.324 1.00 91.44 132 PHE A N 1
ATOM 1012 C CA . PHE A 1 132 ? -13.972 -4.362 -6.110 1.00 91.44 132 PHE A CA 1
ATOM 1013 C C . PHE A 1 132 ? -14.109 -5.223 -4.863 1.00 91.44 132 PHE A C 1
ATOM 1015 O O . PHE A 1 132 ? -14.498 -4.731 -3.810 1.00 91.44 132 PHE A O 1
ATOM 1022 N N . THR A 1 133 ? -13.746 -6.499 -4.967 1.00 94.50 133 THR A N 1
ATOM 1023 C CA . THR A 1 133 ? -13.708 -7.419 -3.828 1.00 94.50 133 THR A CA 1
ATOM 1024 C C . THR A 1 133 ? -12.282 -7.899 -3.623 1.00 94.50 133 THR A C 1
ATOM 1026 O O . THR A 1 133 ? -11.701 -8.505 -4.528 1.00 94.50 133 THR A O 1
ATOM 1029 N N . THR A 1 134 ? -11.739 -7.686 -2.426 1.00 95.62 134 THR A N 1
ATOM 1030 C CA . THR A 1 134 ? -10.438 -8.246 -2.051 1.00 95.62 134 THR A CA 1
ATOM 1031 C C . THR A 1 134 ? -10.608 -9.632 -1.443 1.00 95.62 134 THR A C 1
ATOM 1033 O O . THR A 1 134 ? -11.477 -9.861 -0.603 1.00 95.62 134 THR A O 1
ATOM 1036 N N . LYS A 1 135 ? -9.779 -10.589 -1.859 1.00 95.81 135 LYS A N 1
ATOM 1037 C CA . LYS A 1 135 ? -9.769 -11.955 -1.315 1.00 95.81 135 LYS A CA 1
ATOM 1038 C C . LYS A 1 135 ? -8.799 -12.081 -0.152 1.00 95.81 135 LYS A C 1
ATOM 1040 O O . LYS A 1 135 ? -9.050 -12.861 0.759 1.00 95.81 135 LYS A O 1
ATOM 1045 N N . THR A 1 136 ? -7.692 -11.349 -0.196 1.00 96.50 136 THR A N 1
ATOM 1046 C CA . THR A 1 136 ? -6.632 -11.396 0.816 1.00 96.50 136 THR A CA 1
ATOM 1047 C C . THR A 1 136 ? -6.822 -10.363 1.917 1.00 96.50 136 THR A C 1
ATOM 1049 O O . THR A 1 136 ? -6.234 -10.518 2.984 1.00 96.50 136 THR A O 1
ATOM 1052 N N . GLY A 1 137 ? -7.617 -9.321 1.663 1.00 96.25 137 GLY A N 1
ATOM 1053 C CA . GLY A 1 137 ? -7.693 -8.141 2.519 1.00 96.25 137 GLY A CA 1
ATOM 1054 C C . GLY A 1 137 ? -6.654 -7.075 2.167 1.00 96.25 137 GLY A C 1
ATOM 1055 O O . GLY A 1 137 ? -6.691 -5.996 2.745 1.00 96.25 137 GLY A O 1
ATOM 1056 N N . PHE A 1 138 ? -5.748 -7.332 1.217 1.00 96.94 138 PHE A N 1
ATOM 1057 C CA . PHE A 1 138 ? -4.710 -6.390 0.801 1.00 96.94 138 PHE A CA 1
ATOM 1058 C C . PHE A 1 138 ? -4.922 -5.951 -0.643 1.00 96.94 138 PHE A C 1
ATOM 1060 O O . PHE A 1 138 ? -4.999 -6.778 -1.552 1.00 96.94 138 PHE A O 1
ATOM 1067 N N . PHE A 1 139 ? -4.926 -4.643 -0.883 1.00 96.88 139 PHE A N 1
ATOM 1068 C CA . PHE A 1 139 ? -4.986 -4.096 -2.234 1.00 96.88 139 PHE A CA 1
ATOM 1069 C C . PHE A 1 139 ? -4.238 -2.768 -2.345 1.00 96.88 139 PHE A C 1
ATOM 1071 O O . PHE A 1 139 ? -3.983 -2.082 -1.355 1.00 96.88 139 PHE A O 1
ATOM 1078 N N . ALA A 1 140 ? -3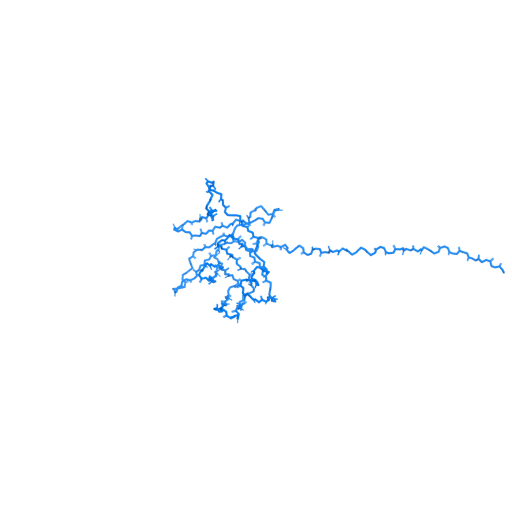.869 -2.404 -3.569 1.00 95.69 140 ALA A N 1
ATOM 1079 C CA . ALA A 1 140 ? -3.348 -1.084 -3.883 1.00 95.69 140 ALA A CA 1
ATOM 1080 C C . ALA A 1 140 ? -4.384 -0.269 -4.653 1.00 95.69 140 ALA A C 1
ATOM 1082 O O . ALA A 1 140 ? -4.911 -0.742 -5.658 1.00 95.69 140 ALA A O 1
ATOM 1083 N 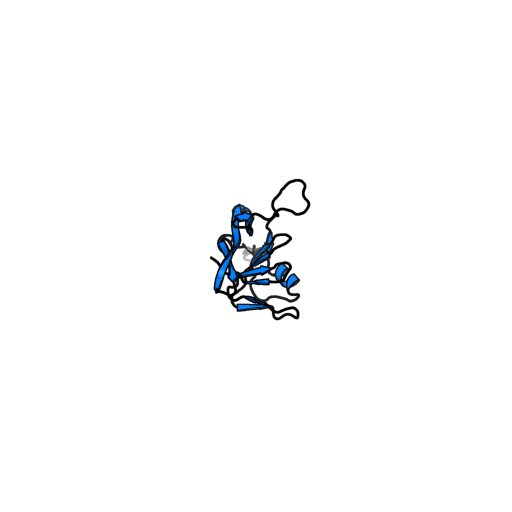N . MET A 1 141 ? -4.607 0.978 -4.251 1.00 92.69 141 MET A N 1
ATOM 1084 C CA . MET A 1 141 ? -5.292 1.962 -5.082 1.00 92.69 141 MET A CA 1
ATOM 1085 C C . MET A 1 141 ? -4.287 2.602 -6.032 1.00 92.69 141 MET A C 1
ATOM 1087 O O . MET A 1 141 ? -3.320 3.243 -5.610 1.00 92.69 141 MET A O 1
ATOM 1091 N N . THR A 1 142 ? -4.530 2.422 -7.327 1.00 87.19 142 THR A N 1
ATOM 1092 C CA . THR A 1 142 ? -3.729 3.004 -8.405 1.00 87.19 142 THR A CA 1
ATOM 1093 C C . THR A 1 142 ? -4.586 3.941 -9.253 1.00 87.19 142 THR A C 1
ATOM 1095 O O . THR A 1 142 ? -5.811 3.955 -9.142 1.00 87.19 142 THR A O 1
ATOM 1098 N N . LEU A 1 143 ? -3.958 4.690 -10.164 1.00 81.00 143 LEU A N 1
ATOM 1099 C CA . LEU A 1 143 ? -4.674 5.563 -11.104 1.00 81.00 143 LEU A CA 1
ATOM 1100 C C . LEU A 1 143 ? -5.659 4.820 -12.022 1.00 81.00 143 LEU A C 1
ATOM 1102 O O . LEU A 1 143 ? -6.572 5.445 -12.548 1.00 81.00 143 LEU A O 1
ATOM 1106 N N . ILE A 1 144 ? -5.467 3.515 -12.237 1.00 83.56 144 ILE A N 1
ATOM 1107 C CA . ILE A 1 144 ? -6.343 2.683 -13.078 1.00 83.56 144 ILE A CA 1
ATOM 1108 C C . ILE A 1 144 ? -7.380 1.897 -12.263 1.00 83.56 144 ILE A C 1
ATOM 1110 O O . ILE A 1 144 ? -8.138 1.121 -12.839 1.00 83.56 144 ILE A O 1
ATOM 1114 N N . GLY A 1 145 ? -7.412 2.091 -10.943 1.00 87.62 145 GLY A N 1
ATOM 1115 C CA . GLY A 1 145 ? -8.308 1.396 -10.024 1.00 87.62 145 GLY A CA 1
ATOM 1116 C C . GLY A 1 145 ? -7.582 0.506 -9.007 1.00 87.62 145 GLY A C 1
ATOM 1117 O O . GLY A 1 145 ? -6.342 0.500 -8.945 1.00 87.62 145 GLY A O 1
ATOM 1118 N N . PRO A 1 146 ? -8.355 -0.216 -8.178 1.00 92.38 146 PRO A N 1
ATOM 1119 C CA . PRO A 1 146 ? -7.825 -1.131 -7.179 1.00 92.38 146 PRO A CA 1
ATOM 1120 C C . PRO A 1 146 ? -7.165 -2.355 -7.823 1.00 92.38 146 PRO A C 1
ATOM 1122 O O . PRO A 1 146 ? -7.643 -2.900 -8.818 1.00 92.38 146 PRO A O 1
ATOM 1125 N N . VAL A 1 147 ? -6.068 -2.808 -7.223 1.00 94.12 147 VAL A N 1
ATOM 1126 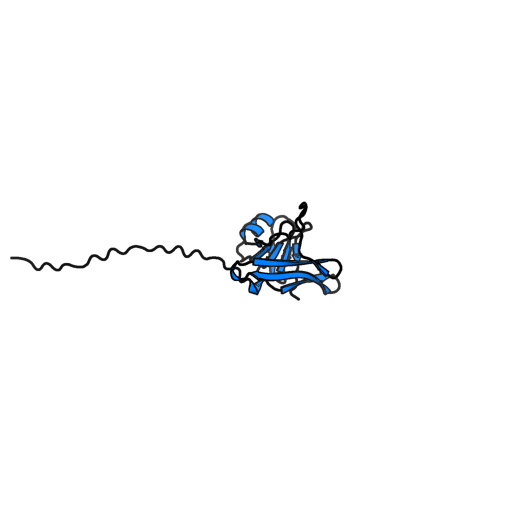C CA . VAL A 1 147 ? -5.341 -4.017 -7.616 1.00 94.12 147 VAL A CA 1
ATOM 1127 C C . VAL A 1 147 ? -5.178 -4.910 -6.395 1.00 94.12 147 VAL A C 1
ATOM 1129 O O . VAL A 1 147 ? -4.604 -4.485 -5.395 1.00 94.12 147 VAL A O 1
ATOM 1132 N N . GLU A 1 148 ? -5.655 -6.149 -6.493 1.00 96.56 148 GLU A N 1
ATOM 1133 C CA . GLU A 1 148 ? -5.494 -7.159 -5.445 1.00 96.56 148 GLU A CA 1
ATOM 1134 C C . GLU A 1 148 ? -4.015 -7.472 -5.207 1.00 96.56 148 GLU A C 1
ATOM 1136 O O . GLU A 1 148 ? -3.247 -7.694 -6.150 1.00 96.56 148 GLU A O 1
ATOM 1141 N N . LEU A 1 149 ? -3.635 -7.535 -3.934 1.00 97.81 149 LEU A N 1
ATOM 1142 C CA . LEU A 1 149 ? -2.289 -7.872 -3.508 1.00 97.81 149 LEU A CA 1
ATOM 1143 C C . LEU A 1 149 ? -2.277 -9.180 -2.730 1.00 97.81 149 LEU A C 1
ATOM 1145 O O . LEU A 1 149 ? -3.162 -9.481 -1.934 1.00 97.81 149 LEU A O 1
ATOM 1149 N N . VAL A 1 150 ? -1.212 -9.945 -2.919 1.00 97.00 150 VAL A N 1
ATOM 1150 C CA . VAL A 1 150 ? -0.920 -11.149 -2.146 1.00 97.00 150 VAL A CA 1
ATOM 1151 C C . VAL A 1 150 ? 0.381 -10.909 -1.402 1.00 97.00 150 VAL A C 1
ATOM 1153 O O . VAL A 1 150 ? 1.365 -10.470 -2.001 1.00 97.00 150 VAL A O 1
ATOM 1156 N N . ARG A 1 151 ? 0.394 -11.174 -0.093 1.00 95.06 151 ARG A N 1
ATOM 1157 C CA . ARG A 1 151 ? 1.634 -11.157 0.686 1.00 95.06 151 ARG A CA 1
ATOM 1158 C C . ARG A 1 151 ? 2.536 -12.306 0.217 1.00 95.06 151 ARG A C 1
ATOM 1160 O O . ARG A 1 151 ? 2.057 -13.428 0.063 1.00 95.06 151 ARG A O 1
ATOM 1167 N N . MET A 1 152 ? 3.806 -11.994 -0.033 1.00 91.75 152 MET A N 1
ATOM 1168 C CA . MET A 1 152 ? 4.839 -12.917 -0.521 1.00 91.75 152 MET A CA 1
ATOM 1169 C C . MET A 1 152 ? 5.728 -13.427 0.608 1.00 91.75 152 MET A C 1
ATOM 1171 O O . MET A 1 152 ? 5.946 -12.657 1.573 1.00 91.75 152 MET A O 1
#

Secondary structure (DSSP, 8-state):
---------------------------HHHH-EEEEEE-TTS-EEEEEEEEE--GGGT-EEEEEEETTEEEPPBPTT-SS-PBPPPEEEEHHHHHHHHTS---S--EEEE-SS-EEEE--TT-EE-SSSS-EE-SSSEEEEETTEEEE-EE-

Sequence (152 aa):
MNALLNIRAVAAALLLSVFAACTSHVDTASLAGTYGVTDKSGQVTPFVKIEAGDASKGEFVLYEYRKGEWKRPKQAWSDNPTYEPVKPFKKEDLEKLVHHKLDVDVDGVQTRGFAFVHVPAGWSDTGDAHGFTTKTGFFAMTLIGPVELVRM

Organism: NCBI:txid3014751

Foldseek 3Di:
DDDDDDPDDDPPDDPPPPPPPPPVPPPLVVAAAWKFFQDPVRDTDTAKGWDQDPSVVRFIFIWGDDPNDTDADFDPPDPDRDGFGKDKDFQVNVCVVLVHHDPWGKTWIDGPFKIKIATDAQDWSPGPPDIDGERQRIWMQGPVGIGHIDGD

Radius of gyration: 23.97 Å; chains: 1; bounding box: 46×38×90 Å

pLDDT: mean 80.64, std 18.58, range [36.47, 97.81]